Protein AF-A0A813LFD3-F1 (afdb_monomer)

Foldseek 3Di:
DDDDDPADQQGDDPPVQVVVLVVVCVVCVVPSPRGHTDLVRVPPDRDDDDQKDFDDDPPDPRDIDGDPPCHPVNVVVVVVVVVVVQVVVCVVVVHDRPPDPDD

Structure (mmCIF, N/CA/C/O backbone):
data_AF-A0A813LFD3-F1
#
_entry.id   AF-A0A813LFD3-F1
#
loop_
_atom_site.group_PDB
_atom_site.id
_atom_site.type_symbol
_atom_site.label_atom_id
_atom_site.label_alt_id
_atom_site.label_comp_id
_atom_site.label_asym_id
_atom_site.label_entity_id
_atom_site.label_seq_id
_atom_site.pdbx_PDB_ins_code
_atom_site.Cartn_x
_atom_site.Cartn_y
_atom_site.Cartn_z
_atom_site.occupancy
_atom_site.B_iso_or_equiv
_atom_site.auth_seq_id
_atom_site.auth_comp_id
_atom_site.auth_asym_id
_atom_site.auth_atom_id
_atom_site.pdbx_PDB_model_num
ATOM 1 N N . ASP A 1 1 ? 22.226 -21.949 -15.615 1.00 54.59 1 ASP A N 1
ATOM 2 C CA . ASP A 1 1 ? 20.808 -21.885 -15.208 1.00 54.59 1 ASP A CA 1
ATOM 3 C C . ASP A 1 1 ? 20.697 -21.138 -13.890 1.00 54.59 1 ASP A C 1
ATOM 5 O O . ASP A 1 1 ? 21.328 -21.542 -12.921 1.00 54.59 1 ASP A O 1
ATOM 9 N N . GLY A 1 2 ? 20.031 -19.981 -13.875 1.00 72.88 2 GLY A N 1
ATOM 10 C CA . GLY A 1 2 ? 19.937 -19.123 -12.687 1.00 72.88 2 GLY A CA 1
ATOM 11 C C . GLY A 1 2 ? 18.748 -19.494 -11.797 1.00 72.88 2 GLY A C 1
ATOM 12 O O . GLY A 1 2 ? 17.682 -19.838 -12.302 1.00 72.88 2 GLY A O 1
ATOM 13 N N . PHE A 1 3 ? 18.918 -19.409 -10.477 1.00 77.94 3 PHE A N 1
ATOM 14 C CA . PHE A 1 3 ? 17.824 -19.544 -9.514 1.00 77.94 3 PHE A CA 1
ATOM 15 C C . PHE A 1 3 ? 16.900 -18.321 -9.607 1.00 77.94 3 PHE A C 1
ATOM 17 O O . PHE A 1 3 ? 17.302 -17.213 -9.250 1.00 77.94 3 PHE A O 1
ATOM 24 N N . GLN A 1 4 ? 15.672 -18.522 -10.088 1.00 75.94 4 GLN A N 1
ATOM 25 C CA . GLN A 1 4 ? 14.604 -17.524 -10.022 1.00 75.94 4 GLN A CA 1
ATOM 26 C C . GLN A 1 4 ? 13.585 -17.966 -8.966 1.00 75.94 4 GLN A C 1
ATOM 28 O O . GLN A 1 4 ? 13.003 -19.049 -9.103 1.00 75.94 4 GLN A O 1
ATOM 33 N N . PRO A 1 5 ? 13.365 -17.179 -7.898 1.00 78.12 5 PRO A N 1
ATOM 34 C CA . PRO A 1 5 ? 12.356 -17.515 -6.907 1.00 78.12 5 PRO A CA 1
ATOM 35 C C . PRO A 1 5 ? 10.964 -17.510 -7.550 1.00 78.12 5 PRO A C 1
ATOM 37 O O . PRO A 1 5 ? 10.656 -16.674 -8.399 1.00 78.12 5 PRO A O 1
ATOM 40 N N . LYS A 1 6 ? 10.097 -18.436 -7.128 1.00 85.38 6 LYS A N 1
ATOM 41 C CA . LYS A 1 6 ? 8.676 -18.385 -7.491 1.00 85.38 6 LYS A CA 1
ATOM 42 C C . LYS A 1 6 ? 8.043 -17.201 -6.766 1.00 85.38 6 LYS A C 1
ATOM 44 O O . LYS A 1 6 ? 7.822 -17.270 -5.559 1.00 85.38 6 LYS A O 1
ATOM 49 N N . LEU A 1 7 ? 7.790 -16.122 -7.498 1.00 87.00 7 LEU A N 1
ATOM 50 C CA . LEU A 1 7 ? 7.188 -14.912 -6.949 1.00 87.00 7 LEU A CA 1
ATOM 51 C C . LEU A 1 7 ? 5.663 -15.075 -6.831 1.00 87.00 7 LEU A C 1
ATOM 53 O O . LEU A 1 7 ? 5.036 -15.587 -7.765 1.00 87.00 7 LEU A O 1
ATOM 57 N N . PRO A 1 8 ? 5.043 -14.641 -5.720 1.00 90.94 8 PRO A N 1
ATOM 58 C CA . PRO A 1 8 ? 3.590 -14.520 -5.648 1.00 90.94 8 PRO A CA 1
ATOM 59 C C . PRO A 1 8 ? 3.069 -13.482 -6.655 1.00 90.94 8 PRO A C 1
ATOM 61 O O . PRO A 1 8 ? 3.807 -12.582 -7.053 1.00 90.94 8 PRO A O 1
ATOM 64 N N . LYS A 1 9 ? 1.777 -13.561 -7.016 1.00 93.19 9 LYS A N 1
ATOM 65 C CA . LYS A 1 9 ? 1.130 -12.686 -8.022 1.00 93.19 9 LYS A CA 1
ATOM 66 C C . LYS A 1 9 ? 1.431 -11.192 -7.825 1.00 93.19 9 LYS A C 1
ATOM 68 O O . LYS A 1 9 ? 1.690 -10.501 -8.800 1.00 93.19 9 LYS A O 1
ATOM 73 N N . PHE A 1 10 ? 1.407 -10.721 -6.579 1.00 93.75 10 PHE A N 1
ATOM 74 C CA . PHE A 1 10 ? 1.640 -9.321 -6.219 1.00 93.75 10 PHE A CA 1
ATOM 75 C C . PHE A 1 10 ? 2.959 -9.112 -5.464 1.00 93.75 10 PHE A C 1
ATOM 77 O O . PHE A 1 10 ? 3.131 -8.105 -4.793 1.00 93.75 10 PHE A O 1
ATOM 84 N N . GLY A 1 11 ? 3.901 -10.051 -5.553 1.00 91.88 11 GLY A N 1
ATOM 85 C CA . GLY A 1 11 ? 5.115 -10.029 -4.740 1.00 91.88 11 GLY A CA 1
ATOM 86 C C . GLY A 1 11 ? 4.888 -10.517 -3.307 1.00 91.88 11 GLY A C 1
ATOM 87 O O . GLY A 1 11 ? 3.837 -11.064 -2.968 1.00 91.88 11 GLY A O 1
ATOM 88 N N . PHE A 1 12 ? 5.923 -10.390 -2.482 1.00 93.31 12 PHE A N 1
ATO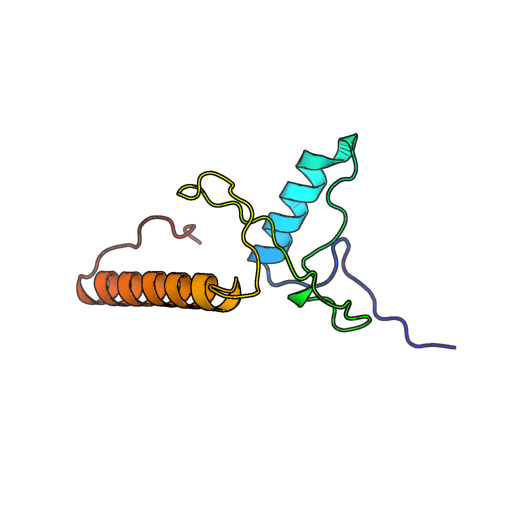M 89 C CA . PHE A 1 12 ? 5.880 -10.816 -1.086 1.00 93.31 12 PHE A CA 1
ATOM 90 C C . PHE A 1 12 ? 5.167 -9.786 -0.200 1.00 93.31 12 PHE A C 1
ATOM 92 O O . PHE A 1 12 ? 5.091 -8.607 -0.531 1.00 93.31 12 PHE A O 1
ATOM 99 N N . GLY A 1 13 ? 4.647 -10.250 0.932 1.00 92.62 13 GLY A N 1
ATOM 100 C CA . GLY A 1 13 ? 3.953 -9.441 1.929 1.00 92.62 13 GLY A CA 1
ATOM 101 C C . GLY A 1 13 ? 3.360 -10.338 3.012 1.00 92.62 13 GLY A C 1
ATOM 102 O O . GLY A 1 13 ? 3.147 -11.530 2.773 1.00 92.62 13 GLY A O 1
ATOM 103 N N . ASP A 1 14 ? 3.098 -9.794 4.199 1.00 94.56 14 ASP A N 1
ATOM 104 C CA . ASP A 1 14 ? 2.219 -10.471 5.154 1.00 94.56 14 ASP A CA 1
ATOM 105 C C . ASP A 1 14 ? 0.761 -10.449 4.657 1.00 94.56 14 ASP A C 1
ATOM 107 O O . ASP A 1 14 ? 0.422 -9.767 3.687 1.00 94.56 14 ASP A O 1
ATOM 111 N N . GLN A 1 15 ? -0.119 -11.198 5.326 1.00 94.50 15 GLN A N 1
ATOM 112 C CA . GLN A 1 15 ? -1.519 -11.341 4.916 1.00 94.50 15 GLN A CA 1
ATOM 113 C C . GLN A 1 15 ? -2.239 -9.990 4.760 1.00 94.50 15 GLN A C 1
ATOM 115 O O . GLN A 1 15 ? -3.042 -9.825 3.838 1.00 94.50 15 GLN A O 1
ATOM 120 N N . THR A 1 16 ? -1.951 -9.021 5.631 1.00 93.81 16 THR A N 1
ATOM 121 C CA . THR A 1 16 ? -2.597 -7.704 5.615 1.00 93.81 16 THR A CA 1
ATOM 122 C C . THR A 1 16 ? -2.100 -6.888 4.431 1.00 93.81 16 THR A C 1
ATOM 124 O O . THR A 1 16 ? -2.906 -6.434 3.619 1.00 93.81 16 THR A O 1
ATOM 127 N N . SER A 1 17 ? -0.777 -6.754 4.275 1.00 93.19 17 SER A N 1
ATOM 128 C CA . SER A 1 17 ? -0.188 -6.038 3.136 1.00 93.19 17 SER A CA 1
ATOM 129 C C . SER A 1 17 ? -0.568 -6.656 1.791 1.00 93.19 17 SER A C 1
ATOM 131 O O . SER A 1 17 ? -0.809 -5.923 0.830 1.00 93.19 17 SER A O 1
ATOM 133 N N . TYR A 1 18 ? -0.676 -7.984 1.712 1.00 95.44 18 TYR A N 1
ATOM 134 C CA . TYR A 1 18 ? -1.100 -8.668 0.492 1.00 95.44 18 TYR A CA 1
ATOM 135 C C . TYR A 1 18 ? -2.558 -8.358 0.139 1.00 95.44 18 TYR A C 1
ATOM 137 O O . TYR A 1 18 ? -2.853 -8.065 -1.018 1.00 95.44 18 TYR A O 1
ATOM 145 N N . SER A 1 19 ? -3.458 -8.382 1.128 1.00 96.06 19 SER A N 1
ATOM 146 C CA . SER A 1 19 ? -4.885 -8.094 0.919 1.00 96.06 19 SER A CA 1
ATOM 147 C C . SER A 1 19 ? -5.090 -6.654 0.437 1.00 96.06 19 SER A C 1
ATOM 149 O O . SER A 1 19 ? -5.713 -6.444 -0.597 1.00 96.06 19 SER A O 1
ATOM 151 N N . ILE A 1 20 ? -4.444 -5.681 1.095 1.00 94.69 20 ILE A N 1
ATOM 152 C CA . ILE A 1 20 ? -4.462 -4.268 0.675 1.00 94.69 20 ILE A CA 1
ATOM 153 C C . ILE A 1 20 ? -3.939 -4.116 -0.758 1.00 94.69 20 ILE A C 1
ATOM 155 O O . ILE A 1 20 ? -4.534 -3.416 -1.571 1.00 94.69 20 ILE A O 1
ATOM 159 N N . THR A 1 21 ? -2.826 -4.780 -1.081 1.00 96.50 21 THR A N 1
ATOM 160 C CA . THR A 1 21 ? -2.248 -4.724 -2.428 1.00 96.50 21 THR A CA 1
ATOM 161 C C . THR A 1 21 ? -3.210 -5.293 -3.469 1.00 96.50 21 THR A C 1
ATOM 163 O O . THR A 1 21 ? -3.374 -4.690 -4.525 1.00 96.50 21 THR A O 1
ATOM 166 N N . SER A 1 22 ? -3.862 -6.425 -3.179 1.00 96.38 22 SER A N 1
ATOM 167 C CA . SER A 1 22 ? -4.859 -7.026 -4.072 1.00 96.38 22 SER A CA 1
ATOM 168 C C . SER A 1 22 ? -5.995 -6.049 -4.369 1.00 96.38 22 SER A C 1
ATOM 170 O O . SER A 1 22 ? -6.286 -5.800 -5.535 1.00 96.38 22 SER A O 1
ATOM 172 N N . ASP A 1 23 ? -6.565 -5.433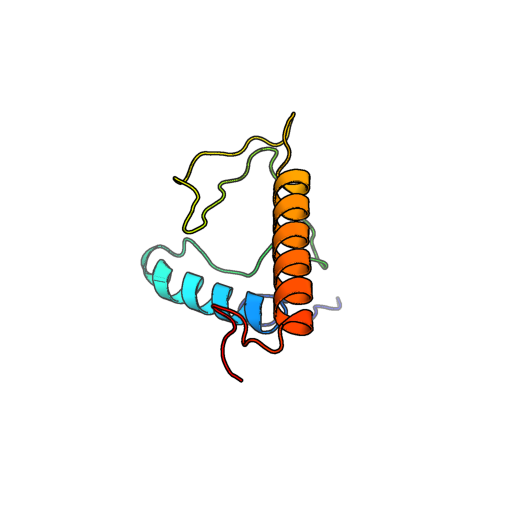 -3.331 1.00 97.06 23 ASP A N 1
ATOM 173 C CA . ASP A 1 23 ? -7.668 -4.477 -3.469 1.00 97.06 23 ASP A CA 1
ATOM 174 C C . ASP A 1 23 ? -7.247 -3.224 -4.262 1.00 97.06 23 ASP A C 1
ATOM 176 O O . ASP A 1 23 ? -8.001 -2.708 -5.093 1.00 97.06 23 ASP A O 1
ATOM 180 N N . LEU A 1 24 ? -6.019 -2.734 -4.058 1.00 96.19 24 LEU A N 1
ATOM 181 C CA . LEU A 1 24 ? -5.466 -1.603 -4.813 1.00 96.19 24 LEU A CA 1
ATOM 182 C C . LEU A 1 24 ? -5.233 -1.941 -6.290 1.00 96.19 24 LEU A C 1
ATOM 184 O O . LEU A 1 24 ? -5.519 -1.124 -7.165 1.00 96.19 24 LEU A O 1
ATOM 188 N N . VAL A 1 25 ? -4.721 -3.135 -6.588 1.00 97.19 25 VAL A N 1
ATOM 189 C CA . VAL A 1 25 ? -4.540 -3.588 -7.975 1.00 97.19 25 VAL A CA 1
ATOM 190 C C . VAL A 1 25 ? -5.898 -3.719 -8.664 1.00 97.19 25 VAL A C 1
ATOM 192 O O . VAL A 1 25 ? -6.073 -3.204 -9.766 1.00 97.19 25 VAL A O 1
ATOM 195 N N . ASP A 1 26 ? -6.874 -4.346 -8.004 1.00 97.44 26 ASP A N 1
ATOM 196 C CA . ASP A 1 26 ? -8.210 -4.554 -8.565 1.00 97.44 26 ASP A CA 1
ATOM 197 C C . ASP A 1 26 ? -8.952 -3.221 -8.775 1.00 97.44 26 ASP A C 1
ATOM 199 O O . ASP A 1 26 ? -9.550 -3.003 -9.829 1.00 97.44 26 ASP A O 1
ATOM 203 N N . SER A 1 27 ? -8.851 -2.279 -7.831 1.00 97.38 27 SER A N 1
ATOM 204 C CA . SER A 1 27 ? -9.458 -0.941 -7.955 1.00 97.38 27 SER A CA 1
ATOM 205 C C . SER A 1 27 ? -8.779 -0.037 -8.986 1.00 97.38 27 SER A C 1
ATOM 207 O O . SER A 1 27 ? -9.395 0.914 -9.467 1.00 97.38 27 SER A O 1
ATOM 209 N N . THR A 1 28 ? -7.531 -0.329 -9.361 1.00 96.94 28 THR A N 1
ATOM 210 C CA . THR A 1 28 ? -6.783 0.435 -10.371 1.00 96.94 28 THR A CA 1
ATOM 211 C C . THR A 1 28 ? -6.608 -0.315 -11.688 1.00 96.94 28 THR A C 1
ATOM 213 O O . THR A 1 28 ? -5.850 0.138 -12.544 1.00 96.94 28 THR A O 1
ATOM 216 N N . VAL A 1 29 ? -7.339 -1.414 -11.905 1.00 96.50 29 VAL A N 1
ATOM 217 C CA . VAL A 1 29 ? -7.161 -2.311 -13.060 1.00 96.50 29 VAL A CA 1
ATOM 218 C C . VAL A 1 29 ? -7.276 -1.607 -14.416 1.00 96.50 29 VAL A C 1
ATOM 220 O O . VAL A 1 29 ? -6.546 -1.947 -15.344 1.00 96.50 29 VAL A O 1
ATOM 223 N N . GLU A 1 30 ? -8.136 -0.592 -14.531 1.00 97.81 30 GLU A N 1
ATOM 224 C CA . GLU A 1 30 ? -8.335 0.160 -15.779 1.00 97.81 30 GLU A CA 1
ATOM 225 C C . GLU A 1 30 ? -7.106 0.989 -16.179 1.00 97.81 30 GLU A C 1
ATOM 227 O O . GLU A 1 30 ? -6.860 1.199 -17.366 1.00 97.81 30 GLU A O 1
ATOM 232 N N . THR A 1 31 ? -6.324 1.451 -15.199 1.00 97.88 31 THR A N 1
ATOM 233 C CA . THR A 1 31 ? -5.128 2.282 -15.428 1.00 97.88 31 THR A CA 1
ATOM 234 C C . THR A 1 31 ? -3.826 1.513 -15.223 1.00 97.88 31 THR A C 1
ATOM 236 O O . THR A 1 31 ? -2.787 1.904 -15.752 1.00 97.88 31 THR A O 1
ATOM 239 N N . GLY A 1 32 ? -3.864 0.426 -14.451 1.00 95.31 32 GLY A N 1
ATOM 240 C CA . GLY A 1 32 ? -2.686 -0.306 -14.007 1.00 95.31 32 GLY A CA 1
ATOM 241 C C . GLY A 1 32 ? -1.781 0.515 -13.086 1.00 95.31 32 GLY A C 1
ATOM 242 O O . GLY A 1 32 ? -0.570 0.293 -13.094 1.00 95.31 32 GLY A O 1
ATOM 243 N N . ALA A 1 33 ? -2.335 1.476 -12.336 1.00 96.00 33 ALA A N 1
ATOM 244 C CA . ALA A 1 33 ? -1.549 2.352 -11.464 1.00 96.00 33 ALA A CA 1
ATOM 245 C C . ALA A 1 33 ? -0.809 1.576 -10.360 1.00 96.00 33 ALA A C 1
ATOM 247 O O . ALA A 1 33 ? 0.336 1.902 -10.052 1.00 96.00 33 ALA A O 1
ATOM 248 N N . VAL A 1 34 ? -1.419 0.519 -9.810 1.00 95.44 34 VAL A N 1
ATOM 249 C CA . VAL A 1 34 ? -0.778 -0.401 -8.858 1.00 95.44 34 VAL A CA 1
ATOM 250 C C . VAL A 1 34 ? -0.690 -1.791 -9.481 1.00 95.44 34 VAL A C 1
ATOM 252 O O . VAL A 1 34 ? -1.659 -2.287 -10.050 1.00 95.44 34 VAL A O 1
ATOM 255 N N . ARG A 1 35 ? 0.491 -2.425 -9.412 1.00 94.69 35 ARG A N 1
ATOM 256 C CA . ARG A 1 35 ? 0.754 -3.725 -10.074 1.00 94.69 35 ARG A CA 1
ATOM 257 C C . ARG A 1 35 ? 1.525 -4.738 -9.226 1.00 94.69 35 ARG A C 1
ATOM 259 O O . ARG A 1 35 ? 1.644 -5.891 -9.630 1.00 94.69 35 ARG A O 1
ATOM 266 N N . HIS A 1 36 ? 2.061 -4.328 -8.081 1.00 93.38 36 HIS A N 1
ATOM 267 C CA . HIS A 1 36 ? 2.813 -5.180 -7.162 1.00 93.38 36 HIS A CA 1
ATOM 268 C C . HIS A 1 36 ? 2.775 -4.600 -5.743 1.00 93.38 36 HIS A C 1
ATOM 270 O O . HIS A 1 36 ? 2.303 -3.483 -5.534 1.00 93.38 36 HIS A O 1
ATOM 276 N N . GLY A 1 37 ? 3.264 -5.380 -4.783 1.00 92.94 37 GLY A N 1
ATOM 277 C CA . GLY A 1 37 ? 3.350 -5.030 -3.372 1.00 92.94 37 GLY A CA 1
ATOM 278 C C . GLY A 1 37 ? 4.433 -4.002 -3.064 1.00 92.94 37 GLY A C 1
ATOM 279 O O . GLY A 1 37 ? 5.173 -3.553 -3.940 1.00 92.94 37 GLY A O 1
ATOM 280 N N . ALA A 1 38 ? 4.495 -3.624 -1.791 1.00 92.25 38 ALA A N 1
ATOM 281 C CA . ALA A 1 38 ? 5.346 -2.547 -1.309 1.00 92.25 38 ALA A CA 1
ATOM 282 C C . ALA A 1 38 ? 6.848 -2.869 -1.401 1.00 92.25 38 ALA A C 1
ATOM 284 O O . ALA A 1 38 ? 7.277 -4.008 -1.214 1.00 92.25 38 ALA A O 1
ATOM 285 N N . GLU A 1 39 ? 7.655 -1.824 -1.598 1.00 91.38 39 GLU A N 1
ATOM 286 C CA . GLU A 1 39 ? 9.113 -1.923 -1.748 1.00 91.38 39 GLU A CA 1
ATOM 287 C C . GLU A 1 39 ? 9.811 -2.515 -0.512 1.00 91.38 39 GLU A C 1
ATOM 289 O O . GLU A 1 39 ? 10.828 -3.193 -0.627 1.00 91.38 39 GLU A O 1
ATOM 294 N N . CYS A 1 40 ? 9.222 -2.374 0.680 1.00 90.56 40 CYS A N 1
ATOM 295 C CA . CYS A 1 40 ? 9.744 -2.994 1.902 1.00 90.56 40 CYS A CA 1
ATOM 296 C C . CYS A 1 40 ? 9.737 -4.540 1.881 1.00 90.56 40 CYS A C 1
ATOM 298 O O . CYS A 1 40 ? 10.368 -5.161 2.740 1.00 90.56 40 CYS A O 1
ATOM 300 N N . PHE A 1 41 ? 9.076 -5.158 0.896 1.00 92.25 41 PHE A N 1
ATOM 301 C CA . PHE A 1 41 ? 9.085 -6.601 0.643 1.00 92.25 41 PHE A CA 1
ATOM 302 C C . PHE A 1 41 ? 9.890 -7.003 -0.611 1.00 92.25 41 PHE A C 1
ATOM 304 O O . PHE A 1 41 ? 9.913 -8.177 -0.991 1.00 92.25 41 PHE A O 1
ATOM 311 N N . ASN A 1 42 ? 10.576 -6.062 -1.268 1.00 90.00 42 ASN A N 1
ATOM 312 C CA . ASN A 1 42 ? 11.351 -6.311 -2.482 1.00 90.00 42 ASN A CA 1
ATOM 313 C C . ASN A 1 42 ? 12.817 -6.683 -2.171 1.00 90.00 42 ASN A C 1
ATOM 315 O O . ASN A 1 42 ? 13.754 -5.944 -2.451 1.00 90.00 42 ASN A O 1
ATOM 319 N N . TRP A 1 43 ? 13.042 -7.859 -1.575 1.00 86.56 43 TRP A N 1
ATOM 320 C CA . TRP A 1 43 ? 14.389 -8.276 -1.139 1.00 86.56 43 TRP A CA 1
ATOM 321 C C . TRP A 1 43 ? 15.300 -8.783 -2.257 1.00 86.56 43 TRP A C 1
ATOM 323 O O . TRP A 1 43 ? 16.517 -8.820 -2.089 1.00 86.56 43 TRP A O 1
ATOM 333 N N . TYR A 1 44 ? 14.721 -9.238 -3.371 1.00 86.19 44 TYR A N 1
ATOM 334 C CA . TYR A 1 44 ? 15.496 -9.797 -4.480 1.00 86.19 44 TYR A CA 1
ATOM 335 C C . TYR A 1 44 ? 16.116 -8.701 -5.351 1.00 86.19 44 TYR A C 1
ATOM 337 O O . TYR A 1 44 ? 17.214 -8.887 -5.871 1.00 86.19 44 TYR A O 1
ATOM 345 N N . PHE A 1 45 ? 15.433 -7.560 -5.489 1.00 87.62 45 PHE A N 1
ATOM 346 C CA . PHE A 1 45 ? 15.931 -6.418 -6.247 1.00 87.62 45 PHE A CA 1
ATOM 347 C C . PHE A 1 45 ? 15.533 -5.086 -5.589 1.00 87.62 45 PHE A C 1
ATOM 349 O O . PHE A 1 45 ? 14.705 -4.369 -6.153 1.00 87.62 45 PHE A O 1
ATOM 356 N N . PRO A 1 46 ? 16.085 -4.760 -4.403 1.00 89.50 46 PRO A N 1
ATOM 357 C CA . PRO A 1 46 ? 15.730 -3.540 -3.685 1.00 89.50 46 PRO A CA 1
ATOM 358 C C . PRO A 1 46 ? 16.032 -2.297 -4.524 1.00 89.50 46 PRO A C 1
ATOM 360 O O . PRO A 1 46 ? 17.117 -2.176 -5.097 1.00 89.50 46 PRO A O 1
ATOM 363 N N . GLN A 1 47 ? 15.082 -1.378 -4.575 1.00 85.69 47 GLN A N 1
ATOM 364 C CA . GLN A 1 47 ? 15.196 -0.085 -5.235 1.00 85.69 47 GLN A CA 1
ATOM 365 C C . GLN A 1 47 ? 15.492 0.994 -4.190 1.00 85.69 47 GLN A C 1
ATOM 367 O O . GLN A 1 47 ? 15.086 0.890 -3.029 1.00 85.69 47 GLN A O 1
ATOM 372 N N . GLU A 1 48 ? 16.229 2.031 -4.589 1.00 86.94 48 GLU A N 1
ATOM 373 C CA . GLU A 1 48 ? 16.426 3.196 -3.726 1.00 86.94 48 GLU A CA 1
ATOM 374 C C . GLU A 1 48 ? 15.085 3.902 -3.501 1.00 86.94 48 GLU A C 1
ATOM 376 O O . GLU A 1 48 ? 14.291 4.053 -4.429 1.00 86.94 48 GLU A O 1
ATOM 381 N N . LEU A 1 49 ? 14.823 4.303 -2.256 1.00 83.62 49 LEU A N 1
ATOM 382 C CA . LEU A 1 49 ? 13.600 5.020 -1.916 1.00 83.62 49 LEU A CA 1
ATOM 383 C C . LEU A 1 49 ? 13.681 6.475 -2.382 1.00 83.62 49 LEU A C 1
ATOM 385 O O . LEU A 1 49 ? 14.720 7.124 -2.242 1.00 83.62 49 LEU A O 1
ATOM 389 N N . ASP A 1 50 ? 12.556 6.990 -2.869 1.00 84.75 50 ASP A N 1
ATOM 390 C CA . ASP A 1 50 ? 12.421 8.398 -3.221 1.00 84.75 50 ASP A CA 1
ATOM 391 C C . ASP A 1 50 ? 12.563 9.306 -1.981 1.00 84.75 50 ASP A C 1
ATOM 393 O O . ASP A 1 50 ? 12.172 8.926 -0.875 1.00 84.75 50 ASP A O 1
ATOM 397 N N . PRO A 1 51 ? 13.077 10.540 -2.143 1.00 81.06 51 PRO A N 1
ATOM 398 C CA . PRO A 1 51 ? 13.209 11.503 -1.044 1.00 81.06 51 PRO A CA 1
ATOM 399 C C . PRO A 1 51 ? 11.870 12.127 -0.607 1.00 81.06 51 PRO A C 1
ATOM 401 O O . PRO A 1 51 ? 11.815 12.878 0.370 1.00 81.06 51 PRO A O 1
ATOM 404 N N . GLU A 1 52 ? 10.789 11.873 -1.343 1.00 81.25 52 GLU A N 1
ATOM 405 C CA . GLU A 1 52 ? 9.455 12.409 -1.086 1.00 81.25 52 GLU A CA 1
ATOM 406 C C . GLU A 1 52 ? 8.418 11.296 -1.194 1.00 81.25 52 GLU A C 1
ATOM 408 O O . GLU A 1 52 ? 8.449 10.493 -2.125 1.00 81.25 52 GLU A O 1
ATOM 413 N N . 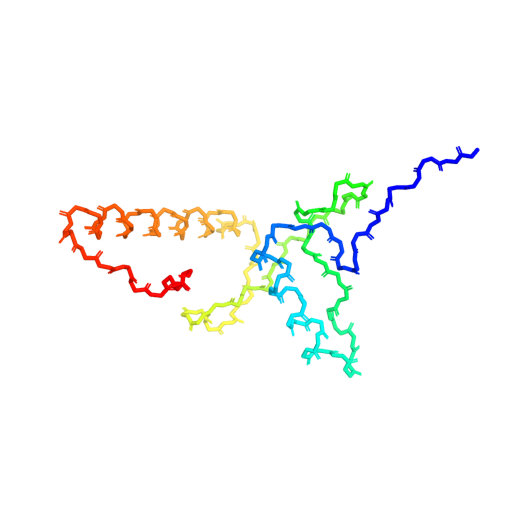PHE A 1 53 ? 7.456 11.284 -0.272 1.00 82.88 53 PHE A N 1
ATOM 414 C CA . PHE A 1 53 ? 6.403 10.277 -0.239 1.00 82.88 53 PHE A CA 1
ATOM 415 C C . PHE A 1 53 ? 5.024 10.936 -0.237 1.00 82.88 53 PHE A C 1
ATOM 417 O O . PHE A 1 53 ? 4.773 11.933 0.450 1.00 82.88 53 PHE A O 1
ATOM 424 N N . LEU A 1 54 ? 4.092 10.335 -0.977 1.00 82.56 54 LEU A N 1
ATOM 425 C CA . LEU A 1 54 ? 2.672 10.621 -0.822 1.00 82.56 54 LEU A CA 1
ATOM 426 C C . LEU A 1 54 ? 2.113 9.730 0.288 1.00 82.56 54 LEU A C 1
ATOM 428 O O . LEU A 1 54 ? 2.094 8.507 0.162 1.00 82.56 54 LEU A O 1
ATOM 432 N N . VAL A 1 55 ? 1.644 10.348 1.367 1.00 81.38 55 VAL A N 1
ATOM 433 C CA . VAL A 1 55 ? 1.065 9.649 2.516 1.00 81.38 55 VAL A CA 1
ATOM 434 C C . VAL A 1 55 ? -0.441 9.868 2.489 1.00 81.38 55 VAL A C 1
ATOM 436 O O . VAL A 1 55 ? -0.904 11.003 2.420 1.00 81.38 55 VAL A O 1
ATOM 439 N N . VAL A 1 56 ? -1.216 8.785 2.538 1.00 78.12 56 VAL A N 1
ATOM 440 C CA . VAL A 1 56 ? -2.684 8.839 2.562 1.00 78.12 56 VAL A CA 1
ATOM 441 C C . VAL A 1 56 ? -3.176 8.064 3.779 1.00 78.12 56 VAL A C 1
ATOM 443 O O . VAL A 1 56 ? -2.906 6.873 3.907 1.00 78.12 56 VAL A O 1
ATOM 446 N N . TRP A 1 57 ? -3.894 8.734 4.682 1.00 78.12 57 TRP A N 1
ATOM 447 C CA . TRP A 1 57 ? -4.610 8.101 5.793 1.00 78.12 57 TRP A CA 1
ATOM 448 C C . TRP A 1 57 ? -5.875 8.915 6.119 1.00 78.12 57 TRP A C 1
ATOM 450 O O . TRP A 1 57 ? -5.935 10.099 5.812 1.00 78.12 57 TRP A O 1
ATOM 460 N N . GLU A 1 58 ? -6.882 8.316 6.764 1.00 75.38 58 GLU A N 1
ATOM 461 C CA . GLU A 1 58 ? -8.211 8.934 6.977 1.00 75.38 58 GLU A CA 1
ATOM 462 C C . GLU A 1 58 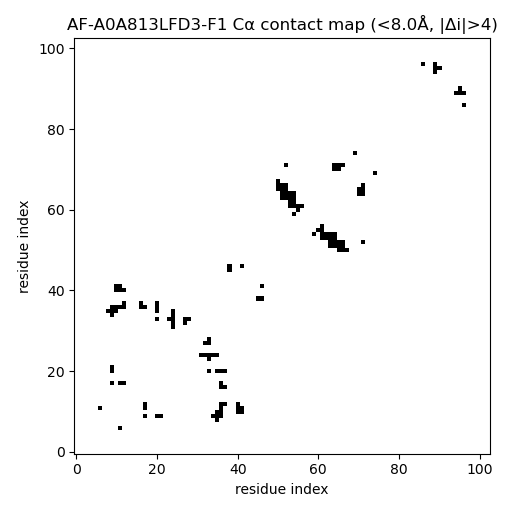? -8.176 10.310 7.688 1.00 75.38 58 GLU A C 1
ATOM 464 O O . GLU A 1 58 ? -8.862 11.245 7.293 1.00 75.38 58 GLU A O 1
ATOM 469 N N . GLY A 1 59 ? -7.329 10.473 8.703 1.00 70.88 59 GLY A N 1
ATOM 470 C CA . GLY A 1 59 ? -6.996 11.754 9.342 1.00 70.88 59 GLY A CA 1
ATOM 471 C C . GLY A 1 59 ? -5.830 12.566 8.741 1.00 70.88 59 GLY A C 1
ATOM 472 O O . GLY A 1 59 ? -5.229 13.338 9.487 1.00 70.88 59 GLY A O 1
ATOM 473 N N . PHE A 1 60 ? -5.413 12.352 7.487 1.00 66.75 60 PHE A N 1
ATOM 474 C CA . PHE A 1 60 ? -4.382 13.153 6.804 1.00 66.75 60 PHE A CA 1
ATOM 475 C C . PHE A 1 60 ? -4.995 13.726 5.541 1.00 66.75 60 PHE A C 1
ATOM 477 O O . PHE A 1 60 ? -5.459 12.979 4.685 1.00 66.75 60 PHE A O 1
ATOM 484 N N . ALA A 1 61 ? -4.960 15.044 5.385 1.00 58.16 61 ALA A N 1
ATOM 485 C CA . ALA A 1 61 ? -5.570 15.725 4.246 1.00 58.16 61 ALA A CA 1
ATOM 486 C C . ALA A 1 61 ? -4.787 15.560 2.919 1.00 58.16 61 ALA A C 1
ATOM 488 O O . ALA A 1 61 ? -4.883 16.413 2.043 1.00 58.16 61 ALA A O 1
ATOM 489 N N . GLY A 1 62 ? -4.022 14.472 2.756 1.00 57.47 62 GLY A N 1
ATOM 490 C CA . GLY A 1 62 ? -3.338 14.128 1.507 1.00 57.47 62 GLY A CA 1
ATOM 491 C C . GLY A 1 62 ? -2.211 15.082 1.107 1.00 57.47 62 GLY A C 1
ATOM 492 O O . GLY A 1 62 ? -1.975 15.278 -0.085 1.00 57.47 62 GLY A O 1
ATOM 493 N N . GLU A 1 63 ? -1.522 15.697 2.070 1.00 61.66 63 GLU A N 1
ATOM 494 C CA . GLU A 1 63 ? -0.372 16.553 1.769 1.00 61.66 63 GLU A CA 1
ATOM 495 C C . GLU A 1 63 ? 0.872 15.715 1.427 1.00 61.66 63 GLU A C 1
ATOM 497 O O . GLU A 1 63 ? 1.052 14.592 1.899 1.00 61.66 63 GLU A O 1
ATOM 502 N N . LYS A 1 64 ? 1.750 16.247 0.573 1.00 61.78 64 LYS A N 1
ATOM 503 C CA . LYS A 1 64 ? 3.038 15.605 0.277 1.00 61.78 64 LYS A CA 1
ATOM 504 C C . LYS A 1 64 ? 3.949 15.724 1.494 1.00 61.78 64 LYS A C 1
ATOM 506 O O . LYS A 1 64 ? 4.102 16.821 2.029 1.00 61.78 64 LYS A O 1
ATOM 511 N N . VAL A 1 65 ? 4.588 14.626 1.892 1.00 64.88 65 VAL A N 1
ATOM 512 C CA . VAL A 1 65 ? 5.561 14.626 2.988 1.00 64.88 65 VAL A CA 1
ATOM 513 C C . VAL A 1 65 ? 6.954 14.463 2.392 1.00 64.88 65 VAL A C 1
ATOM 515 O O . VAL A 1 65 ? 7.279 13.434 1.803 1.00 64.88 65 VAL A O 1
ATOM 518 N N . SER A 1 66 ? 7.774 15.502 2.525 1.00 58.72 66 SER A N 1
ATOM 519 C CA . SER A 1 66 ? 9.188 15.462 2.151 1.00 58.72 66 SER A CA 1
ATOM 520 C C . SER A 1 66 ? 10.018 14.860 3.288 1.00 58.72 66 SER A C 1
ATOM 522 O O . SER A 1 66 ? 9.834 15.247 4.446 1.00 58.72 66 SER A O 1
ATOM 524 N N . ASP A 1 67 ? 10.988 14.003 2.971 1.00 59.28 67 ASP A N 1
ATOM 525 C CA . ASP A 1 67 ? 11.842 13.323 3.954 1.00 59.28 67 ASP A CA 1
ATOM 526 C C . ASP A 1 67 ? 13.066 14.103 4.528 1.00 59.28 67 ASP A C 1
ATOM 528 O O . ASP A 1 67 ? 13.811 13.508 5.303 1.00 59.28 67 ASP A O 1
ATOM 532 N N . PRO A 1 68 ? 13.352 15.406 4.266 1.00 54.47 68 PRO A N 1
ATOM 533 C CA . PRO A 1 68 ? 14.610 15.995 4.735 1.00 54.47 68 PRO A CA 1
ATOM 534 C C . PRO A 1 68 ? 14.585 16.592 6.155 1.00 54.47 68 PRO A C 1
ATOM 536 O O . PRO A 1 68 ? 15.629 17.057 6.612 1.00 54.47 68 PRO A O 1
ATOM 539 N N . THR A 1 69 ? 13.453 16.671 6.873 1.00 49.78 69 THR A N 1
ATOM 540 C CA . THR A 1 69 ? 13.453 17.338 8.207 1.00 49.78 69 THR A CA 1
ATOM 541 C C . THR A 1 69 ? 12.441 16.816 9.232 1.00 49.78 69 THR A C 1
ATOM 543 O O . THR A 1 69 ? 12.700 16.910 10.429 1.00 49.78 69 THR A O 1
ATOM 546 N N . PHE A 1 70 ? 11.324 16.226 8.795 1.00 53.41 70 PHE A N 1
ATOM 547 C CA . PHE A 1 70 ? 10.316 15.582 9.653 1.00 53.41 70 PHE A CA 1
ATOM 548 C C . PHE A 1 70 ? 9.906 14.252 9.005 1.00 53.41 70 PHE A C 1
ATOM 550 O O . PHE A 1 70 ? 8.784 14.083 8.535 1.00 53.41 70 PHE A O 1
ATOM 557 N N . GLY A 1 71 ? 10.903 13.378 8.841 1.00 69.44 71 GLY A N 1
ATOM 558 C CA . GLY A 1 71 ? 10.866 12.268 7.895 1.00 69.44 71 GLY A CA 1
ATOM 559 C C . GLY A 1 71 ? 9.702 11.300 8.087 1.00 69.44 71 GLY A C 1
ATOM 560 O O . GLY A 1 71 ? 9.155 11.148 9.184 1.00 69.44 71 GLY A O 1
ATOM 561 N N . VAL A 1 72 ? 9.362 10.583 7.015 1.00 72.44 72 VAL A N 1
ATOM 562 C CA . VAL A 1 72 ? 8.295 9.563 7.016 1.00 72.44 72 VAL A CA 1
ATOM 563 C C . VAL A 1 72 ? 8.525 8.537 8.127 1.00 72.44 72 VAL A C 1
ATOM 565 O O . VAL A 1 72 ? 7.579 8.069 8.757 1.00 72.44 72 VAL A O 1
ATOM 568 N N . SER A 1 73 ? 9.790 8.240 8.429 1.00 76.25 73 SER A N 1
ATOM 569 C CA . SER A 1 73 ? 10.184 7.343 9.515 1.00 76.25 73 SER A CA 1
ATOM 570 C C . SER A 1 73 ? 9.753 7.823 10.908 1.00 76.25 73 SER A C 1
ATOM 572 O O . SER A 1 73 ? 9.257 7.011 11.688 1.00 76.25 73 SER A O 1
ATOM 574 N N . GLU A 1 74 ? 9.885 9.110 11.236 1.00 80.81 74 GLU A N 1
ATOM 575 C CA . GLU A 1 74 ? 9.463 9.652 12.537 1.00 80.81 74 GLU A CA 1
ATOM 576 C C . GLU A 1 74 ? 7.939 9.687 12.647 1.00 80.81 74 GLU A C 1
ATOM 578 O O . GLU A 1 74 ? 7.377 9.225 13.639 1.00 80.81 74 GLU A O 1
ATOM 583 N N . MET A 1 75 ? 7.256 10.100 11.580 1.00 78.56 75 MET A N 1
ATOM 584 C CA . MET A 1 75 ? 5.795 10.055 11.501 1.00 78.56 75 MET A CA 1
ATOM 585 C C . MET A 1 75 ? 5.253 8.624 11.690 1.00 78.56 75 MET A C 1
ATOM 587 O O . MET A 1 75 ? 4.299 8.406 12.444 1.00 78.56 75 MET A O 1
ATOM 591 N N . LEU A 1 76 ? 5.877 7.625 11.052 1.00 80.69 76 LEU A N 1
ATOM 592 C CA . LEU A 1 76 ? 5.531 6.214 11.241 1.00 80.69 76 LEU A CA 1
ATOM 593 C C . LEU A 1 76 ? 5.792 5.757 12.682 1.00 80.69 76 LEU A C 1
ATOM 595 O O . LEU A 1 76 ? 4.925 5.114 13.275 1.00 80.69 76 LEU A O 1
ATOM 599 N N . LYS A 1 77 ? 6.941 6.110 13.276 1.00 83.81 77 LYS A N 1
ATOM 600 C CA . LYS A 1 77 ? 7.264 5.784 14.678 1.00 83.81 77 LYS A CA 1
ATOM 601 C C . LYS A 1 77 ? 6.237 6.367 15.644 1.00 83.81 77 LYS A C 1
ATOM 603 O O . LYS A 1 77 ? 5.770 5.654 16.532 1.00 83.81 77 LYS A O 1
ATOM 608 N N . GLU A 1 78 ? 5.847 7.627 15.464 1.00 83.81 78 GLU A N 1
ATOM 609 C CA . GLU A 1 78 ? 4.826 8.278 16.286 1.00 83.81 78 GLU A CA 1
ATOM 610 C C . GLU A 1 78 ? 3.477 7.563 16.188 1.00 83.81 78 GLU A C 1
ATOM 612 O O . GLU A 1 78 ? 2.816 7.346 17.209 1.00 83.81 78 GLU A O 1
ATOM 617 N N . LYS A 1 79 ? 3.067 7.135 14.985 1.00 81.12 79 LYS A N 1
ATOM 618 C CA . LYS A 1 79 ? 1.821 6.374 14.828 1.00 81.12 79 LYS A CA 1
ATOM 619 C C . LYS A 1 79 ? 1.905 4.988 15.431 1.00 81.12 79 LYS A C 1
ATOM 621 O O . LYS A 1 79 ? 1.008 4.632 16.190 1.00 81.12 79 LYS A O 1
ATOM 626 N N . ILE A 1 80 ? 2.976 4.242 15.176 1.00 84.56 80 ILE A N 1
ATOM 627 C CA . ILE A 1 80 ? 3.191 2.929 15.794 1.00 84.56 80 ILE A CA 1
ATOM 628 C C . ILE A 1 80 ? 3.120 3.058 17.318 1.00 84.56 80 ILE A C 1
ATOM 630 O O . ILE A 1 80 ? 2.387 2.312 17.967 1.00 84.56 80 ILE A O 1
ATOM 634 N N . LYS A 1 81 ? 3.795 4.061 17.892 1.00 85.19 81 LYS A N 1
ATOM 635 C CA . LYS A 1 81 ? 3.741 4.339 19.329 1.00 85.19 81 LYS A CA 1
ATOM 636 C C . LYS A 1 81 ? 2.316 4.642 19.799 1.00 85.19 81 LYS A C 1
ATOM 638 O O . LYS A 1 81 ? 1.870 4.053 20.779 1.00 85.19 81 LYS A O 1
ATOM 643 N N . SER A 1 82 ? 1.588 5.509 19.096 1.00 81.94 82 SER A N 1
ATOM 644 C CA . SER A 1 82 ? 0.193 5.840 19.416 1.00 81.94 82 SER A CA 1
ATOM 645 C C . SER A 1 82 ? -0.718 4.606 19.411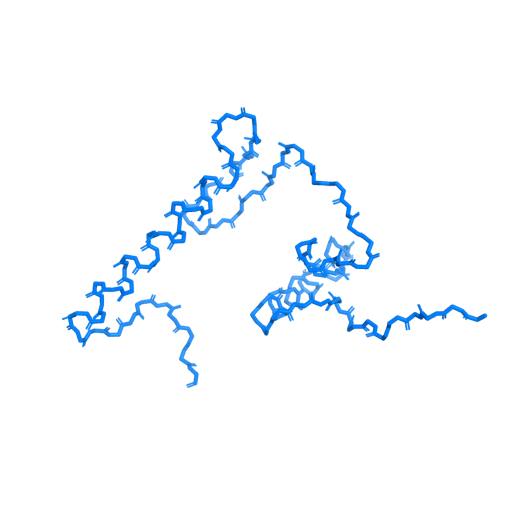 1.00 81.94 82 SER A C 1
ATOM 647 O O . SER A 1 82 ? -1.554 4.462 20.301 1.00 81.94 82 SER A O 1
ATOM 649 N N . TYR A 1 83 ? -0.557 3.705 18.438 1.00 81.06 83 TYR A N 1
ATOM 650 C CA . TYR A 1 83 ? -1.315 2.453 18.375 1.00 81.06 83 TYR A CA 1
ATOM 651 C C . TYR A 1 83 ? -0.963 1.510 19.532 1.00 81.06 83 TYR A C 1
ATOM 653 O O . TYR A 1 83 ? -1.866 0.965 20.165 1.00 81.06 83 TYR A O 1
ATOM 661 N N . ILE A 1 84 ? 0.325 1.358 19.860 1.00 84.12 84 I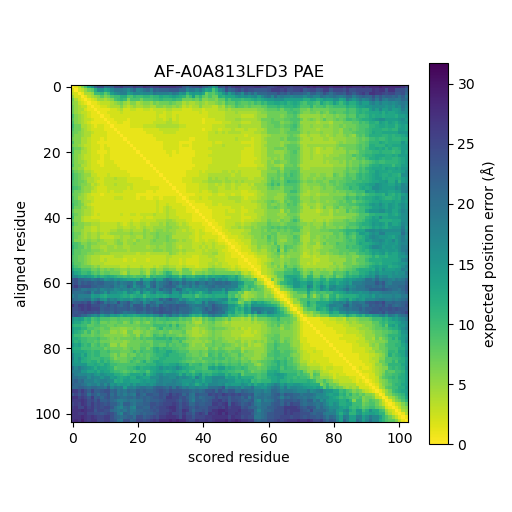LE A N 1
ATOM 662 C CA . ILE A 1 84 ? 0.779 0.541 20.998 1.00 84.12 84 ILE A CA 1
ATOM 663 C C . ILE A 1 84 ? 0.234 1.095 22.322 1.00 84.12 84 ILE A C 1
ATOM 665 O O . ILE A 1 84 ? -0.277 0.338 23.150 1.00 84.12 84 ILE A O 1
ATOM 669 N N . ASP A 1 85 ? 0.293 2.413 22.522 1.00 84.88 85 ASP A N 1
ATOM 670 C CA . ASP A 1 85 ? -0.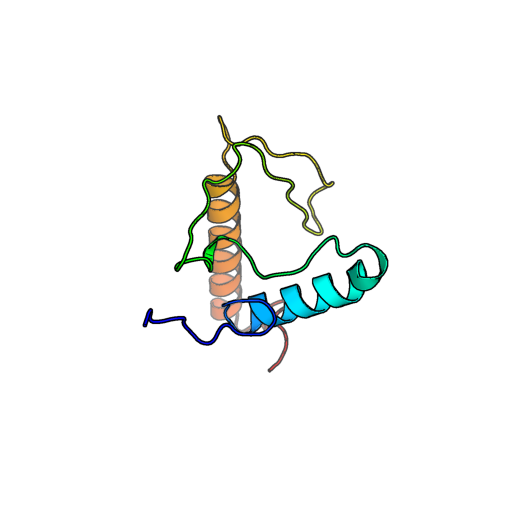202 3.067 23.735 1.00 84.88 85 ASP A CA 1
ATOM 671 C C . ASP A 1 85 ? -1.725 2.909 23.878 1.00 84.88 85 ASP A C 1
ATOM 673 O O . ASP A 1 85 ? -2.224 2.614 24.973 1.00 84.88 85 ASP A O 1
ATOM 677 N N . ALA A 1 86 ? -2.469 3.051 22.774 1.00 78.56 86 ALA A N 1
ATOM 678 C CA . ALA A 1 86 ? -3.906 2.797 22.729 1.00 78.56 86 ALA A CA 1
ATOM 679 C C . ALA A 1 86 ? -4.223 1.333 23.062 1.00 78.56 86 ALA A C 1
ATOM 681 O O . ALA A 1 86 ? -5.084 1.070 23.906 1.00 78.56 86 ALA A O 1
ATOM 682 N N . PHE A 1 87 ? -3.471 0.391 22.486 1.00 79.06 87 PHE A N 1
ATOM 683 C CA . PHE A 1 87 ? -3.608 -1.035 22.766 1.00 79.06 87 PHE A CA 1
ATOM 684 C C . PHE A 1 87 ? -3.401 -1.348 24.249 1.00 79.06 87 PHE A C 1
ATOM 686 O O . PHE A 1 87 ? -4.265 -1.942 24.897 1.00 79.06 87 PHE A O 1
ATOM 693 N N . ALA A 1 88 ? -2.296 -0.870 24.824 1.00 81.88 88 ALA A N 1
ATOM 694 C CA . ALA A 1 88 ? -1.990 -1.053 26.237 1.00 81.88 88 ALA A CA 1
ATOM 695 C C . ALA A 1 88 ? -3.055 -0.416 27.149 1.00 81.88 88 ALA A C 1
ATOM 697 O O . ALA A 1 88 ? -3.371 -0.951 28.214 1.00 81.88 88 ALA A O 1
ATOM 698 N N . CYS A 1 89 ? -3.634 0.720 26.749 1.00 75.38 89 CYS A N 1
ATOM 699 C CA . CYS A 1 89 ? -4.729 1.364 27.470 1.00 75.38 89 CYS A CA 1
ATOM 700 C C . CYS A 1 89 ? -6.013 0.521 27.454 1.00 75.38 89 CYS A C 1
ATOM 702 O O . CYS A 1 89 ? -6.624 0.345 28.511 1.00 75.38 89 CYS A O 1
ATOM 704 N N . CYS A 1 90 ? -6.408 -0.014 26.296 1.00 74.00 90 CYS A N 1
ATOM 705 C CA . CYS A 1 90 ? -7.595 -0.861 26.160 1.00 74.00 90 CYS A CA 1
ATOM 706 C C . CYS A 1 90 ? -7.439 -2.186 26.912 1.00 74.00 90 CYS A C 1
ATOM 708 O O . CYS A 1 90 ? -8.331 -2.546 27.682 1.00 74.00 90 CYS A O 1
ATOM 710 N N . ALA A 1 91 ? -6.273 -2.835 26.802 1.00 76.44 91 ALA A N 1
ATOM 711 C CA . ALA A 1 91 ? -5.958 -4.063 27.530 1.00 76.44 91 ALA A CA 1
ATOM 712 C C . ALA A 1 91 ? -6.074 -3.876 29.054 1.00 76.44 91 ALA A C 1
ATOM 714 O O . ALA A 1 91 ? -6.702 -4.684 29.734 1.00 76.44 91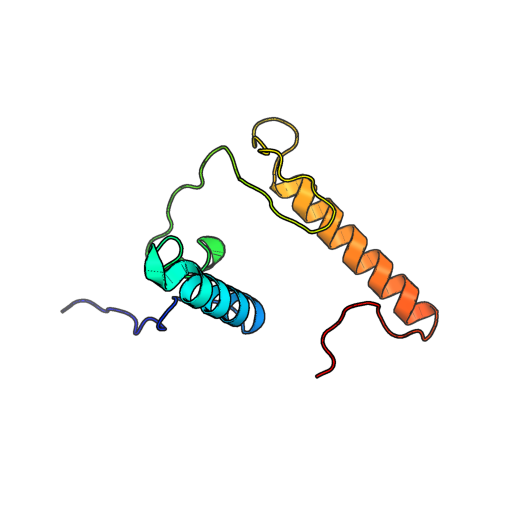 ALA A O 1
ATOM 715 N N . ARG A 1 92 ? -5.560 -2.760 29.601 1.00 75.19 92 ARG A N 1
ATOM 716 C CA . ARG A 1 92 ? -5.711 -2.424 31.032 1.00 75.19 92 ARG A CA 1
ATOM 717 C C . ARG A 1 92 ? -7.158 -2.170 31.456 1.00 75.19 92 ARG A C 1
ATOM 719 O O . ARG A 1 92 ? -7.478 -2.317 32.630 1.00 75.19 92 ARG A O 1
ATOM 726 N N . LYS A 1 93 ? -8.013 -1.730 30.533 1.00 80.38 93 LYS A N 1
ATOM 727 C CA . LYS A 1 93 ? -9.411 -1.364 30.803 1.00 80.38 93 LYS A CA 1
ATOM 728 C C . LYS A 1 93 ? -10.401 -2.496 30.513 1.00 80.38 93 LYS A C 1
ATOM 730 O O . LYS A 1 93 ? -11.592 -2.277 30.712 1.00 80.38 93 LYS A O 1
ATOM 735 N N . GLY A 1 94 ? -9.936 -3.659 30.044 1.00 69.12 94 GLY A N 1
ATOM 736 C CA . GLY A 1 94 ? -10.802 -4.772 29.643 1.00 69.12 94 GLY A CA 1
ATOM 737 C C . GLY A 1 94 ? -11.785 -4.392 28.532 1.00 69.12 94 GLY A C 1
ATOM 738 O O . GLY A 1 94 ? -12.913 -4.874 28.533 1.00 69.12 94 GLY A O 1
ATOM 739 N N . LYS A 1 95 ? -11.398 -3.464 27.646 1.00 65.62 95 LYS A N 1
ATOM 740 C CA . LYS A 1 95 ? -12.236 -2.994 26.536 1.00 65.62 95 LYS A CA 1
ATOM 741 C C . LYS A 1 95 ? -11.720 -3.529 25.209 1.00 65.62 95 LYS A C 1
ATOM 743 O O . LYS A 1 95 ? -10.507 -3.554 24.997 1.00 65.62 95 LYS A O 1
ATOM 748 N N . ASP A 1 96 ? -12.651 -3.848 24.318 1.00 58.69 96 ASP A N 1
ATOM 749 C CA . ASP A 1 96 ? -12.350 -4.150 22.922 1.00 58.69 96 ASP A CA 1
ATOM 750 C C . ASP A 1 96 ? -11.753 -2.928 22.214 1.00 58.69 96 ASP A C 1
ATOM 752 O O . ASP A 1 96 ? -12.055 -1.770 22.530 1.00 58.69 96 ASP A O 1
ATOM 756 N N . LEU A 1 97 ? -10.860 -3.195 21.266 1.00 57.41 97 LEU A N 1
ATOM 757 C CA . LEU A 1 97 ? -10.159 -2.166 20.506 1.00 57.41 97 LEU A CA 1
ATOM 758 C C . LEU A 1 97 ? -11.065 -1.611 19.404 1.00 57.41 97 LEU A C 1
ATOM 760 O O . LEU A 1 97 ? -11.643 -2.394 18.650 1.00 57.41 97 LEU A O 1
ATOM 764 N N . PRO A 1 98 ? -11.163 -0.281 19.243 1.00 53.94 98 PRO A N 1
ATOM 765 C CA . PRO A 1 98 ? -11.847 0.282 18.091 1.00 53.94 98 PRO A CA 1
ATOM 766 C C . PRO A 1 98 ? -11.048 -0.024 16.815 1.00 53.94 98 PRO A C 1
ATOM 768 O O . 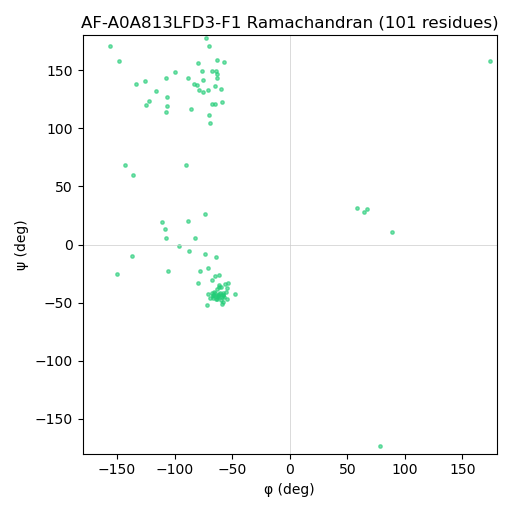PRO A 1 98 ? -9.890 0.370 16.698 1.00 53.94 98 PRO A O 1
ATOM 771 N N . GLY A 1 99 ? -11.678 -0.718 15.862 1.00 55.44 99 GLY A N 1
ATOM 772 C CA . GLY A 1 99 ? -11.174 -0.858 14.492 1.00 55.44 99 GLY A CA 1
ATOM 773 C C . GLY A 1 99 ? -10.235 -2.035 14.212 1.00 55.44 99 GLY A C 1
ATOM 774 O O . GLY A 1 99 ? -9.665 -2.079 13.126 1.00 55.44 99 GLY A O 1
ATOM 775 N N . MET A 1 100 ? -10.070 -3.003 15.123 1.00 46.16 100 MET A N 1
ATOM 776 C CA . MET A 1 100 ? -9.441 -4.269 14.725 1.00 46.16 100 MET A CA 1
ATOM 777 C C . MET A 1 100 ? -10.441 -5.115 13.925 1.00 46.16 100 MET A C 1
ATOM 779 O O . MET A 1 100 ? -11.570 -5.291 14.391 1.00 46.16 100 MET A O 1
ATOM 783 N N . PRO A 1 101 ? -10.059 -5.661 12.755 1.00 39.97 101 PRO A N 1
ATOM 784 C CA . PRO A 1 101 ? -10.871 -6.675 12.103 1.00 39.97 101 PRO A CA 1
ATOM 785 C C . PRO A 1 101 ? -11.026 -7.854 13.067 1.00 39.97 101 PRO A C 1
ATOM 787 O O . PRO A 1 101 ? -10.041 -8.398 13.570 1.00 39.97 101 PRO A O 1
ATOM 790 N N . VAL A 1 102 ? -12.278 -8.193 13.369 1.00 42.28 102 VAL A N 1
ATOM 791 C CA . VAL A 1 102 ? -12.629 -9.390 14.134 1.00 42.28 102 VAL A CA 1
ATOM 792 C C . VAL A 1 102 ? -12.212 -10.588 13.280 1.00 42.28 102 VAL A C 1
ATOM 794 O O . VAL A 1 102 ? -12.642 -10.681 12.129 1.00 42.28 102 VAL A O 1
ATOM 797 N N . GLN A 1 103 ? -11.322 -11.433 13.808 1.00 37.66 103 GLN A N 1
ATOM 798 C CA . GLN A 1 103 ? -10.974 -12.716 13.187 1.00 37.66 103 GLN A CA 1
ATOM 799 C C . GLN A 1 103 ? -12.146 -13.693 13.261 1.00 37.66 103 GLN A C 1
ATOM 801 O O . GLN A 1 103 ? -12.828 -13.707 14.312 1.00 37.66 103 GLN A O 1
#

Secondary structure (DSSP, 8-state):
--------TT-S--HHHHHHHHHHHHHTTTTT---S--GGG--SSPPPPPSEEE---TTS---EEETTTS-HHHHHHHHHHHHHHHHHHHHHHT-PPTTPPP-

Sequence (103 aa):
DGFQPKLPKFGFGDQTSYSITSDLVDSTVETGAVRHGAECFNWYFPQELDPEFLVVWEGFAGEKVSDPTFGVSEMLKEKIKSYIDAFACCARKGKDLPGMPVQ

Solvent-accessible surface area (backbone atoms only — not comparable to full-atom values): 6656 Å² total; per-residue (Å²): 137,81,93,73,79,90,72,52,94,40,50,53,63,57,75,65,58,42,50,55,39,50,53,46,26,65,76,24,58,93,77,54,80,39,78,58,44,60,72,95,45,35,82,91,70,69,74,86,79,72,68,57,46,84,54,80,50,96,94,44,95,58,58,78,46,55,44,89,82,72,25,66,66,56,56,50,50,54,49,55,49,52,52,52,53,51,50,55,51,28,63,76,66,78,45,85,70,91,86,65,82,82,129

pLDDT: mean 80.06, std 14.95, range [37.66, 97.88]

Radius of gyration: 17.39 Å; Cα contacts (8 Å, |Δi|>4): 74; chains: 1; bounding box: 33×39×47 Å

Organism: Polarella glacialis (NCBI:txid89957)

Mean predicted aligned error: 9.38 Å